Protein AF-A0A940RBL6-F1 (afdb_monomer_lite)

pLDDT: mean 89.49, std 10.67, range [49.78, 98.38]

Structure (mmCIF, N/CA/C/O backbone):
data_AF-A0A940RBL6-F1
#
_entry.id   AF-A0A940RBL6-F1
#
loop_
_atom_site.group_PDB
_atom_site.id
_atom_site.type_symbol
_atom_site.label_atom_id
_atom_site.label_alt_id
_atom_site.label_comp_id
_atom_site.label_asym_id
_atom_site.label_entity_id
_atom_site.label_seq_id
_atom_site.pdbx_PDB_ins_code
_atom_site.Cartn_x
_atom_site.Cartn_y
_atom_site.Cartn_z
_atom_site.occupancy
_atom_site.B_iso_or_equiv
_atom_site.auth_seq_id
_atom_site.auth_comp_id
_atom_site.auth_asym_id
_atom_site.auth_atom_id
_atom_site.pdbx_PDB_model_num
ATOM 1 N N . MET A 1 1 ? 46.426 -1.518 -22.933 1.00 49.78 1 MET A N 1
ATOM 2 C CA . MET A 1 1 ? 45.029 -2.005 -22.920 1.00 49.78 1 MET A CA 1
ATOM 3 C C . MET A 1 1 ? 44.140 -0.788 -22.756 1.00 49.78 1 MET A C 1
ATOM 5 O O . MET A 1 1 ? 44.361 -0.051 -21.806 1.00 49.78 1 MET A O 1
ATOM 9 N N . ASN A 1 2 ? 43.235 -0.523 -23.698 1.00 65.62 2 ASN A N 1
ATOM 10 C CA . ASN A 1 2 ? 42.323 0.617 -23.612 1.00 65.62 2 ASN A CA 1
ATOM 11 C C . ASN A 1 2 ? 40.979 0.095 -23.097 1.00 65.62 2 ASN A C 1
ATOM 13 O O . ASN A 1 2 ? 40.328 -0.687 -23.786 1.00 65.62 2 ASN A O 1
ATOM 17 N N . VAL A 1 3 ? 40.623 0.440 -21.862 1.00 67.69 3 VAL A N 1
ATOM 18 C CA . VAL A 1 3 ? 39.352 0.024 -21.259 1.00 67.69 3 VAL A CA 1
ATOM 19 C C 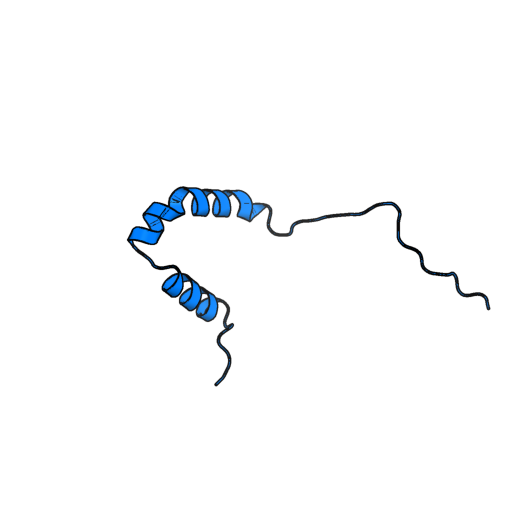. VAL A 1 3 ? 38.267 0.970 -21.790 1.00 67.69 3 VAL A C 1
ATOM 21 O O . VAL A 1 3 ? 38.476 2.184 -21.720 1.00 67.69 3 VAL A O 1
ATOM 24 N N . PRO A 1 4 ? 37.150 0.476 -22.357 1.00 74.38 4 PRO A N 1
ATOM 25 C CA . PRO A 1 4 ? 36.085 1.343 -22.853 1.00 74.38 4 PRO A CA 1
ATOM 26 C C . PRO A 1 4 ? 35.544 2.228 -21.724 1.00 74.38 4 PRO A C 1
ATOM 28 O O . PRO A 1 4 ? 35.362 1.756 -20.600 1.00 74.38 4 PRO A O 1
ATOM 31 N N . LYS A 1 5 ? 35.293 3.512 -22.012 1.00 79.50 5 LYS A N 1
ATOM 32 C CA . LYS A 1 5 ? 34.585 4.395 -21.077 1.00 79.50 5 LYS A CA 1
ATOM 33 C C . LYS A 1 5 ? 33.132 3.934 -20.982 1.00 79.50 5 LYS A C 1
ATOM 35 O O . LYS A 1 5 ? 32.496 3.718 -22.004 1.00 79.50 5 LYS A O 1
ATOM 40 N N . LEU A 1 6 ? 32.632 3.789 -19.758 1.00 85.50 6 LEU A N 1
ATOM 41 C CA . LEU A 1 6 ? 31.211 3.570 -19.512 1.00 85.50 6 LEU A CA 1
ATOM 42 C C . LEU A 1 6 ? 30.452 4.877 -19.766 1.00 85.50 6 LEU A C 1
ATOM 44 O O . LEU A 1 6 ? 30.894 5.941 -19.325 1.00 85.50 6 LEU A O 1
ATOM 48 N N . GLU A 1 7 ? 29.318 4.778 -20.450 1.00 84.06 7 GLU A N 1
ATOM 49 C CA . GLU A 1 7 ? 28.385 5.876 -20.702 1.00 84.06 7 GLU A CA 1
ATOM 50 C C . GLU A 1 7 ? 26.953 5.459 -20.352 1.00 84.06 7 GLU A C 1
ATOM 52 O O . GLU A 1 7 ? 26.659 4.273 -20.183 1.00 84.06 7 GLU A O 1
ATOM 57 N N . TRP A 1 8 ? 26.078 6.448 -20.171 1.00 85.56 8 TRP A N 1
ATOM 58 C CA . TRP A 1 8 ? 24.665 6.211 -19.888 1.00 85.56 8 TRP A CA 1
ATOM 59 C C . TRP A 1 8 ? 23.934 5.752 -21.150 1.00 85.56 8 TRP A C 1
ATOM 61 O O . TRP A 1 8 ? 24.245 6.215 -22.241 1.00 85.56 8 TRP A O 1
ATOM 71 N N . GLN A 1 9 ? 22.963 4.850 -20.989 1.00 82.62 9 GLN A N 1
ATOM 72 C CA . GLN A 1 9 ? 22.132 4.379 -22.096 1.00 82.62 9 GLN A CA 1
ATOM 73 C C . GLN A 1 9 ? 21.072 5.419 -22.486 1.00 82.62 9 GLN A C 1
ATOM 75 O O . GLN A 1 9 ? 20.545 6.117 -21.621 1.00 82.62 9 GLN A O 1
ATOM 80 N N . ASP A 1 10 ? 20.727 5.460 -23.776 1.00 83.69 10 ASP A N 1
ATOM 81 C CA . ASP A 1 10 ? 19.718 6.371 -24.338 1.00 83.69 10 ASP A CA 1
ATOM 82 C C . ASP A 1 10 ? 18.279 6.044 -23.894 1.00 83.69 10 ASP A C 1
ATOM 84 O O . ASP A 1 10 ? 17.399 6.905 -23.930 1.00 83.69 10 ASP A O 1
ATOM 88 N N . GLU A 1 11 ? 18.027 4.808 -23.452 1.00 89.06 11 GLU A N 1
ATOM 89 C CA . GLU A 1 11 ? 16.705 4.320 -23.053 1.00 89.06 11 GLU A CA 1
ATOM 90 C C . GLU A 1 11 ? 16.675 3.843 -21.596 1.00 89.06 11 GLU A C 1
ATOM 92 O O . GLU A 1 11 ? 17.702 3.615 -20.955 1.00 89.06 11 GLU A O 1
ATOM 97 N N . HIS A 1 12 ? 15.464 3.698 -21.052 1.00 84.62 12 HIS A N 1
ATOM 98 C CA . HIS A 1 12 ? 15.244 3.242 -19.684 1.00 84.62 12 HIS A CA 1
ATOM 99 C C . HIS A 1 12 ? 14.117 2.211 -19.618 1.00 84.62 12 HIS A C 1
ATOM 101 O O . HIS A 1 12 ? 13.160 2.248 -20.389 1.00 84.62 12 HIS A O 1
ATOM 107 N N . PHE A 1 13 ? 14.223 1.306 -18.648 1.00 87.69 13 PHE A N 1
ATOM 108 C CA . PHE A 1 13 ? 13.202 0.316 -18.333 1.00 87.69 13 PHE A CA 1
ATOM 109 C C . PHE A 1 13 ? 12.691 0.546 -16.913 1.00 87.69 13 PHE A C 1
ATOM 111 O O . PHE A 1 13 ? 13.482 0.684 -15.978 1.00 87.69 13 PHE A O 1
ATOM 118 N N . ALA A 1 14 ? 11.370 0.576 -16.753 1.00 87.56 14 ALA A N 1
ATOM 119 C CA . ALA A 1 14 ? 10.716 0.724 -15.462 1.00 87.56 14 ALA A CA 1
ATOM 120 C C . ALA A 1 14 ? 9.732 -0.427 -15.242 1.00 87.56 14 ALA A C 1
ATOM 122 O O . ALA A 1 14 ? 8.920 -0.738 -16.112 1.00 87.56 14 ALA A O 1
ATOM 123 N N . VAL A 1 15 ? 9.790 -1.035 -14.057 1.00 86.69 15 VAL A N 1
ATOM 124 C CA . VAL A 1 15 ? 8.877 -2.100 -13.625 1.00 86.69 15 VAL A CA 1
ATOM 125 C C . VAL A 1 15 ? 8.373 -1.842 -12.218 1.00 86.69 15 VAL A C 1
ATOM 127 O O . VAL A 1 15 ? 9.081 -1.286 -11.381 1.00 86.69 15 VAL A O 1
ATOM 130 N N . SER A 1 16 ? 7.145 -2.284 -11.963 1.00 88.12 16 SER A N 1
ATOM 131 C CA . SER A 1 16 ? 6.536 -2.313 -10.636 1.00 88.12 16 SER A CA 1
ATOM 132 C C . SER A 1 16 ? 6.359 -3.760 -10.194 1.00 88.12 16 SER A C 1
ATOM 134 O O . SER A 1 16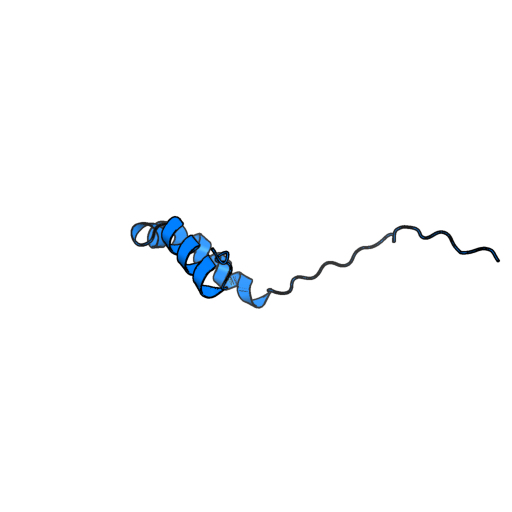 ? 5.985 -4.615 -10.991 1.00 88.12 16 SER A O 1
ATOM 136 N N . VAL A 1 17 ? 6.607 -4.035 -8.916 1.00 86.56 17 VAL A N 1
ATOM 137 C CA . VAL A 1 17 ? 6.477 -5.378 -8.322 1.00 86.56 17 VAL A CA 1
ATOM 138 C C . VAL A 1 17 ? 5.111 -5.616 -7.666 1.00 86.56 17 VAL A C 1
ATOM 140 O O . VAL A 1 17 ? 4.860 -6.701 -7.149 1.00 86.56 17 VAL A O 1
ATOM 143 N N . SER A 1 18 ? 4.222 -4.617 -7.693 1.00 91.75 18 SER A N 1
ATOM 144 C CA . SER A 1 18 ? 2.981 -4.600 -6.904 1.00 91.75 18 SER A CA 1
ATOM 145 C C . SER A 1 18 ? 1.738 -4.297 -7.742 1.00 91.75 18 SER A C 1
ATOM 147 O O . SER A 1 18 ? 0.803 -3.668 -7.252 1.00 91.75 18 SER A O 1
ATOM 149 N N . GLU A 1 19 ? 1.707 -4.728 -9.006 1.00 91.25 19 GLU A N 1
ATOM 150 C CA . GLU A 1 19 ? 0.548 -4.532 -9.895 1.00 91.25 19 GLU A CA 1
ATOM 151 C C . GLU A 1 19 ? -0.757 -5.050 -9.262 1.00 91.25 19 GLU A C 1
ATOM 153 O O . GLU A 1 19 ? -1.767 -4.351 -9.244 1.00 91.25 19 GLU A O 1
ATOM 158 N N . SER A 1 20 ? -0.713 -6.223 -8.625 1.00 93.88 20 SER A N 1
ATOM 159 C CA . SER A 1 20 ? -1.867 -6.823 -7.941 1.00 93.88 20 SER A CA 1
ATOM 160 C C . SER A 1 20 ? -2.372 -6.027 -6.730 1.00 93.88 20 SER A C 1
ATOM 162 O O . SER A 1 20 ? -3.484 -6.263 -6.262 1.00 93.88 20 SER A O 1
ATOM 164 N N . ALA A 1 21 ? -1.587 -5.081 -6.207 1.00 94.75 21 ALA A N 1
ATOM 165 C CA . ALA A 1 21 ? -1.976 -4.258 -5.065 1.00 94.75 21 ALA A CA 1
ATOM 166 C C . ALA A 1 21 ? -2.750 -2.991 -5.466 1.00 94.75 21 ALA A C 1
ATOM 168 O O . ALA A 1 21 ? -3.286 -2.321 -4.582 1.00 94.75 21 ALA A O 1
ATOM 169 N N . ILE A 1 22 ? -2.821 -2.656 -6.761 1.00 94.19 22 ILE A N 1
ATOM 170 C CA . ILE A 1 22 ? -3.394 -1.390 -7.246 1.00 94.19 22 ILE A CA 1
ATOM 171 C C . ILE A 1 22 ? -4.824 -1.185 -6.734 1.00 94.19 22 ILE A C 1
ATOM 173 O O . ILE A 1 22 ? -5.118 -0.147 -6.140 1.00 94.19 22 ILE A O 1
ATOM 177 N N . ASP A 1 23 ? -5.703 -2.168 -6.921 1.00 96.56 23 ASP A N 1
ATOM 178 C CA . ASP A 1 23 ? -7.113 -2.018 -6.550 1.00 96.56 23 ASP A CA 1
ATOM 179 C C . ASP A 1 23 ? -7.308 -1.965 -5.032 1.00 96.56 23 ASP A C 1
ATOM 181 O O . ASP A 1 23 ? -8.122 -1.187 -4.535 1.00 96.56 23 ASP A O 1
ATOM 185 N N . THR A 1 24 ? -6.488 -2.702 -4.279 1.00 95.94 24 THR A N 1
ATOM 186 C CA . THR A 1 24 ? -6.471 -2.641 -2.811 1.00 95.94 24 THR A CA 1
ATOM 187 C C . THR A 1 24 ? -6.084 -1.248 -2.315 1.00 95.94 24 THR A C 1
ATOM 189 O O . THR A 1 24 ? -6.735 -0.709 -1.420 1.00 95.94 24 THR A O 1
ATOM 192 N N . VAL A 1 25 ? -5.049 -0.637 -2.903 1.00 95.50 25 VAL A N 1
ATOM 193 C CA . VAL A 1 25 ? -4.594 0.710 -2.522 1.00 95.50 25 VAL A CA 1
ATOM 194 C C . VAL A 1 25 ? -5.637 1.765 -2.886 1.00 95.50 25 VAL A C 1
ATOM 196 O O . VAL A 1 25 ? -5.916 2.641 -2.069 1.00 95.50 25 VAL A O 1
ATOM 199 N N . ARG A 1 26 ? -6.262 1.665 -4.067 1.00 97.56 26 ARG A N 1
ATOM 200 C CA . ARG A 1 26 ? -7.364 2.558 -4.466 1.00 97.56 26 ARG A CA 1
ATOM 201 C C . ARG A 1 26 ? -8.520 2.492 -3.473 1.00 97.56 26 ARG A C 1
ATOM 203 O O . ARG A 1 26 ? -8.901 3.515 -2.915 1.00 97.56 26 ARG A O 1
ATOM 210 N N . ALA A 1 27 ? -9.000 1.285 -3.176 1.00 98.00 27 ALA A N 1
ATOM 211 C CA . ALA A 1 27 ? -10.092 1.088 -2.231 1.00 98.00 27 ALA A CA 1
ATOM 212 C C . ALA A 1 27 ? -9.750 1.598 -0.820 1.00 98.00 27 ALA A C 1
ATOM 214 O O . ALA A 1 27 ? -10.615 2.152 -0.141 1.00 98.00 27 ALA A O 1
ATOM 215 N N . TYR A 1 28 ? -8.500 1.438 -0.372 1.00 96.75 28 TYR A N 1
ATOM 216 C CA . TYR A 1 28 ? -8.034 1.989 0.901 1.00 96.75 28 TYR A CA 1
ATOM 217 C C . TYR A 1 28 ? -8.114 3.523 0.919 1.00 96.75 28 TYR A C 1
ATOM 219 O O . TYR A 1 28 ? -8.667 4.093 1.861 1.00 96.75 28 TYR A O 1
ATOM 227 N N . ILE A 1 29 ? -7.624 4.195 -0.128 1.00 97.50 29 ILE A N 1
ATOM 228 C CA . ILE A 1 29 ? -7.669 5.662 -0.248 1.00 97.50 29 ILE A CA 1
ATOM 229 C C . ILE A 1 29 ? -9.117 6.163 -0.278 1.00 97.50 29 ILE A C 1
ATOM 231 O O . ILE A 1 29 ? -9.462 7.065 0.487 1.00 97.50 29 ILE A O 1
ATOM 235 N N . ASP A 1 30 ? -9.980 5.542 -1.083 1.00 98.38 30 ASP A N 1
ATOM 236 C CA . ASP A 1 30 ? -11.380 5.961 -1.225 1.00 98.38 30 ASP A CA 1
ATOM 237 C C . ASP A 1 30 ? -12.163 5.849 0.097 1.00 98.38 30 ASP A C 1
ATOM 239 O O . ASP A 1 30 ? -13.050 6.654 0.379 1.00 98.38 30 ASP A O 1
ATOM 243 N N . ASN A 1 31 ? -11.811 4.879 0.949 1.00 97.94 31 ASN A N 1
ATOM 244 C CA . ASN A 1 31 ? -12.490 4.627 2.225 1.00 97.94 31 ASN A CA 1
ATOM 245 C C . ASN A 1 31 ? -11.775 5.224 3.452 1.00 97.94 31 ASN A C 1
ATOM 247 O O . ASN A 1 31 ? -12.233 5.021 4.582 1.00 97.94 31 ASN A O 1
ATOM 251 N N . GLN A 1 32 ? -10.688 5.979 3.254 1.00 97.38 32 GLN A N 1
ATOM 252 C CA . GLN A 1 32 ? -9.808 6.450 4.330 1.00 97.38 32 GLN A CA 1
ATOM 253 C C . GLN A 1 32 ? -10.553 7.260 5.397 1.00 97.38 32 GLN A C 1
ATOM 255 O O . GLN A 1 32 ? -10.367 7.034 6.588 1.00 97.38 32 GLN A O 1
ATOM 260 N N . PHE A 1 33 ? -11.448 8.160 4.975 1.00 97.25 33 PHE A N 1
ATOM 261 C CA . PHE A 1 33 ? -12.208 9.012 5.891 1.00 97.25 33 PHE A CA 1
ATOM 262 C C . PHE A 1 33 ? -13.034 8.191 6.888 1.00 97.25 33 PHE A C 1
ATOM 264 O O . PHE A 1 33 ? -12.968 8.438 8.090 1.00 97.25 33 PHE A O 1
ATOM 271 N N . ASN A 1 34 ? -1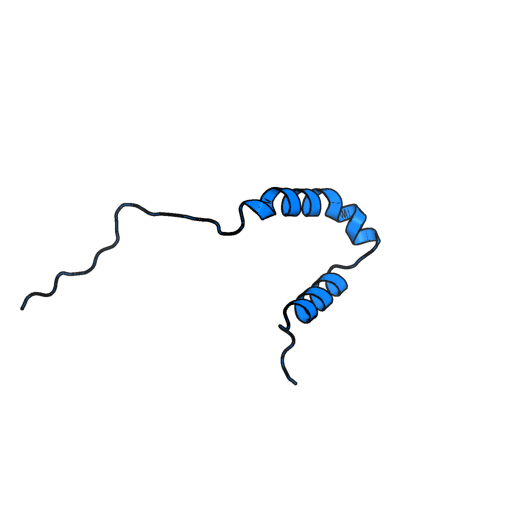3.779 7.195 6.398 1.00 98.12 34 ASN A N 1
ATOM 272 C CA . ASN A 1 34 ? -14.623 6.335 7.229 1.00 98.12 34 ASN A CA 1
ATOM 273 C C . ASN A 1 34 ? -13.793 5.403 8.116 1.00 98.12 34 ASN A C 1
ATOM 275 O O . ASN A 1 34 ? -14.158 5.152 9.265 1.00 98.12 34 ASN A O 1
ATOM 279 N N . HIS A 1 35 ? -12.684 4.886 7.586 1.00 97.69 35 HIS A N 1
ATOM 280 C CA . HIS A 1 35 ? -11.748 4.043 8.327 1.00 97.69 35 HIS A CA 1
ATOM 281 C C . HIS A 1 35 ? -11.117 4.805 9.498 1.00 97.69 35 HIS A C 1
ATOM 283 O O . HIS A 1 35 ? -11.144 4.332 10.638 1.00 97.69 35 HIS A O 1
ATOM 289 N N . HIS A 1 36 ? -10.673 6.040 9.255 1.00 97.88 36 HIS A N 1
ATOM 290 C CA . HIS A 1 36 ? -10.046 6.881 10.273 1.00 97.88 36 HIS A CA 1
ATOM 291 C C . HIS A 1 36 ? -11.008 7.505 11.290 1.00 97.88 36 HIS A C 1
ATOM 293 O O . HIS A 1 36 ? -10.556 8.058 12.288 1.00 97.88 36 HIS A O 1
ATOM 299 N N . GLN A 1 37 ? -12.326 7.330 11.129 1.00 97.81 37 GLN A N 1
ATOM 300 C CA . GLN A 1 37 ? -13.276 7.559 12.231 1.00 97.81 37 GLN A CA 1
ATOM 301 C C . GLN A 1 37 ? -13.146 6.511 13.348 1.00 97.81 37 GLN A C 1
ATOM 303 O O . GLN A 1 37 ? -13.606 6.743 14.464 1.00 97.81 37 GLN A O 1
ATOM 308 N N . LYS A 1 38 ? -12.584 5.334 13.043 1.00 97.69 38 LYS A N 1
ATOM 309 C CA . LYS A 1 38 ? -12.513 4.188 13.965 1.00 97.69 38 LYS A CA 1
ATOM 310 C C . LYS A 1 38 ? -11.091 3.829 14.375 1.00 97.69 38 LYS A C 1
ATOM 312 O O . LYS A 1 38 ? -10.924 3.173 15.397 1.00 97.69 38 LYS A O 1
ATOM 317 N N . LYS A 1 39 ? -10.101 4.203 13.566 1.00 97.75 39 LYS A N 1
ATOM 318 C CA . LYS A 1 39 ? -8.697 3.864 13.779 1.00 97.75 39 LYS A CA 1
ATOM 319 C C . LYS A 1 39 ? -7.804 5.033 13.413 1.00 97.75 39 LYS A C 1
ATOM 321 O O . LYS A 1 39 ? -7.899 5.571 12.319 1.00 97.75 39 LYS A O 1
ATOM 326 N N . THR A 1 40 ? -6.930 5.427 14.313 1.00 98.00 40 THR A N 1
ATOM 327 C CA . THR A 1 40 ? -5.994 6.519 14.076 1.00 98.00 40 THR A CA 1
ATOM 328 C C . THR A 1 40 ? -4.815 6.059 13.224 1.00 98.00 40 THR A C 1
ATOM 330 O O . THR A 1 40 ? -4.419 4.894 13.233 1.00 98.00 40 THR A O 1
ATOM 333 N N . PHE A 1 41 ? -4.191 7.011 12.535 1.00 96.00 41 PHE A N 1
ATOM 334 C CA . PHE A 1 41 ? -2.943 6.767 11.816 1.00 96.00 41 PHE A CA 1
ATOM 335 C C . PHE A 1 41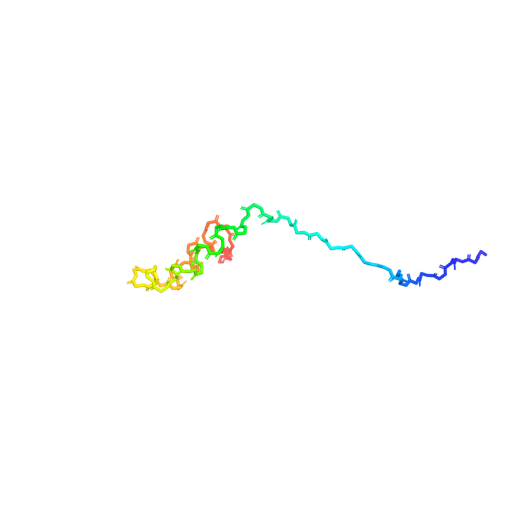 ? -1.840 6.195 12.727 1.00 96.00 41 PHE A C 1
ATOM 337 O O . PHE A 1 41 ? -1.105 5.302 12.316 1.00 96.00 41 PHE A O 1
ATOM 344 N N . THR A 1 42 ? -1.732 6.678 13.970 1.00 97.44 42 THR A N 1
ATOM 345 C CA . THR A 1 42 ? -0.726 6.196 14.930 1.00 97.44 42 THR A CA 1
ATOM 346 C C . THR A 1 42 ? -0.898 4.707 15.224 1.00 97.44 42 THR A C 1
ATOM 348 O O . THR A 1 42 ? 0.086 3.972 15.202 1.00 97.44 42 THR A O 1
ATOM 351 N N . GLU A 1 43 ? -2.134 4.241 15.419 1.00 97.75 43 GLU A N 1
ATOM 352 C CA . GLU A 1 43 ? -2.417 2.816 15.634 1.00 97.75 43 GLU A CA 1
ATOM 353 C C . GLU A 1 43 ? -2.029 1.974 14.409 1.00 97.75 43 GLU A C 1
ATOM 355 O O . GLU A 1 43 ? -1.417 0.915 14.551 1.00 97.75 43 GLU A O 1
ATOM 360 N N . GLU A 1 44 ? -2.326 2.443 13.192 1.00 96.81 44 GLU A N 1
ATOM 361 C CA . GLU A 1 44 ? -1.898 1.754 11.965 1.00 96.81 44 GLU A CA 1
ATOM 362 C C . GLU A 1 44 ? -0.379 1.696 11.819 1.00 96.81 44 GLU A C 1
ATOM 364 O O . GLU A 1 44 ? 0.168 0.665 11.422 1.00 96.81 44 GLU A O 1
ATOM 369 N N . TYR A 1 45 ? 0.306 2.784 12.162 1.00 95.12 45 TYR A N 1
ATOM 370 C CA . TYR A 1 45 ? 1.758 2.856 12.129 1.00 95.12 45 TYR A CA 1
ATOM 371 C C . TYR A 1 45 ? 2.393 1.873 13.121 1.00 95.12 45 TYR A C 1
ATOM 373 O O . TYR A 1 45 ? 3.279 1.102 12.748 1.00 95.12 45 TYR A O 1
ATOM 381 N N . GLU A 1 46 ? 1.924 1.842 14.368 1.00 95.06 46 GLU A N 1
ATOM 382 C CA . GLU A 1 46 ? 2.429 0.915 15.387 1.00 95.06 46 GLU A CA 1
ATOM 383 C C . GLU A 1 46 ? 2.194 -0.551 14.995 1.00 95.06 46 GLU A C 1
ATOM 385 O O . GLU A 1 46 ? 3.102 -1.386 15.103 1.00 95.06 46 GLU A O 1
ATOM 390 N N . GLU A 1 47 ? 1.009 -0.869 14.471 1.00 95.69 47 GLU A N 1
ATOM 391 C CA . GLU A 1 47 ? 0.707 -2.199 13.945 1.00 95.69 47 GLU A CA 1
ATOM 392 C C . GLU A 1 47 ? 1.597 -2.575 12.760 1.00 95.69 47 GLU A C 1
ATOM 394 O O . GLU A 1 47 ? 2.077 -3.710 12.698 1.00 95.69 47 GLU A O 1
ATOM 399 N N . PHE A 1 48 ? 1.853 -1.643 11.840 1.00 94.94 48 PHE A N 1
ATOM 400 C CA . PHE A 1 48 ? 2.749 -1.864 10.708 1.00 94.94 48 PHE A CA 1
ATOM 401 C C . PHE A 1 48 ? 4.168 -2.194 11.186 1.00 94.94 48 PHE A C 1
ATOM 403 O O . PHE A 1 48 ? 4.747 -3.206 10.778 1.00 94.94 48 PHE A O 1
ATOM 410 N N . MET A 1 49 ? 4.702 -1.393 12.110 1.00 94.62 49 MET A N 1
ATOM 411 C CA . MET A 1 49 ? 6.035 -1.601 12.681 1.00 94.62 49 MET A CA 1
ATOM 412 C C . MET A 1 49 ? 6.147 -2.954 13.388 1.00 94.62 49 MET A C 1
ATOM 414 O O . MET A 1 49 ? 7.162 -3.643 13.248 1.00 94.62 49 MET A O 1
ATOM 418 N N . LYS A 1 50 ? 5.096 -3.369 14.104 1.00 93.69 50 LYS A N 1
ATOM 419 C CA . LYS A 1 50 ? 5.026 -4.687 14.746 1.00 93.69 50 LYS A CA 1
ATOM 420 C C . LYS A 1 50 ? 4.945 -5.823 13.727 1.00 93.69 50 LYS A C 1
ATOM 422 O O . LYS A 1 50 ? 5.689 -6.792 13.842 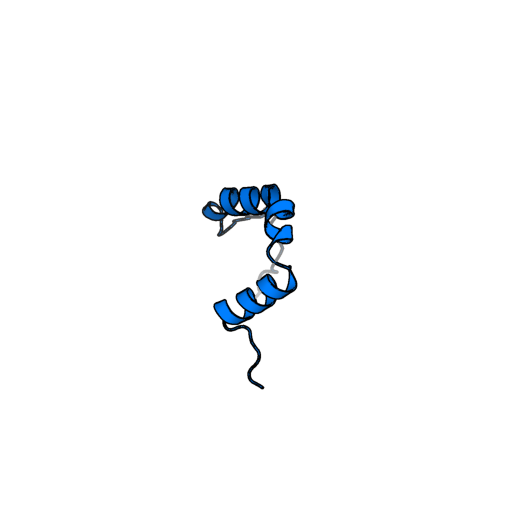1.00 93.69 50 LYS A O 1
ATOM 427 N N . LYS A 1 51 ? 4.062 -5.713 12.732 1.00 94.88 51 LYS A N 1
ATOM 428 C CA . LYS A 1 51 ? 3.790 -6.759 11.733 1.00 94.88 51 LYS A CA 1
ATOM 429 C C . LYS A 1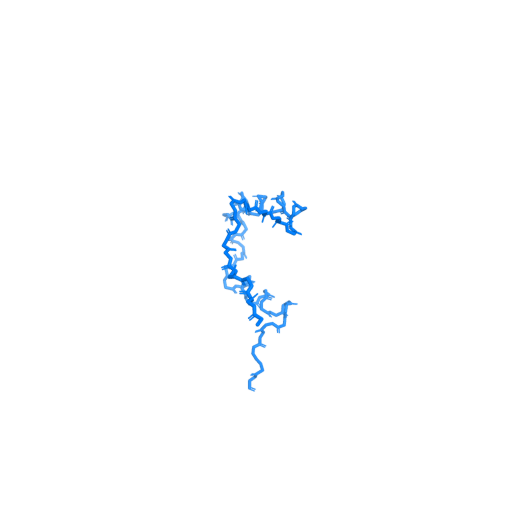 51 ? 5.023 -7.116 10.907 1.00 94.88 51 LYS A C 1
ATOM 431 O O . LYS A 1 51 ? 5.232 -8.287 10.608 1.00 94.88 51 LYS A O 1
ATOM 436 N N . TYR A 1 52 ? 5.823 -6.117 10.550 1.00 93.44 52 TYR A N 1
ATOM 437 C CA . TYR A 1 52 ? 7.026 -6.302 9.737 1.00 93.44 52 TYR A CA 1
ATOM 438 C C . TYR A 1 52 ? 8.314 -6.314 10.562 1.00 93.44 52 TYR A C 1
ATOM 440 O O . TYR A 1 52 ? 9.407 -6.300 10.003 1.00 93.44 52 TYR A O 1
ATOM 448 N N . ASN A 1 53 ? 8.187 -6.383 11.892 1.00 90.19 53 ASN A N 1
ATOM 449 C CA . ASN A 1 53 ? 9.303 -6.506 12.821 1.00 90.19 53 ASN A CA 1
ATOM 450 C C . ASN A 1 53 ? 10.353 -5.383 12.666 1.00 90.19 53 ASN A C 1
ATOM 452 O O . ASN A 1 53 ? 11.548 -5.603 12.849 1.00 90.19 53 ASN A O 1
ATOM 456 N N . PHE A 1 54 ? 9.888 -4.173 12.335 1.00 90.12 54 PHE A N 1
ATOM 457 C CA . PHE A 1 54 ? 10.709 -2.964 12.211 1.00 90.12 54 PHE A CA 1
ATOM 458 C C . PHE A 1 54 ? 10.915 -2.236 13.547 1.00 90.12 54 PHE A C 1
ATOM 460 O O . PHE A 1 54 ? 11.600 -1.212 13.589 1.00 90.12 54 PHE A O 1
ATOM 467 N N . MET A 1 55 ? 10.335 -2.731 14.647 1.00 78.69 55 MET A N 1
ATOM 468 C CA . MET A 1 55 ? 10.679 -2.233 15.979 1.00 78.69 55 MET A CA 1
ATOM 469 C C . MET A 1 55 ? 12.180 -2.413 16.218 1.00 78.69 55 MET A C 1
ATOM 471 O O . MET A 1 55 ? 12.717 -3.511 16.080 1.00 78.69 55 MET A O 1
ATOM 475 N N . LYS A 1 56 ? 12.862 -1.320 16.576 1.00 64.00 56 LYS A N 1
ATOM 476 C CA . LYS A 1 56 ? 14.270 -1.377 16.969 1.00 64.00 56 LYS A CA 1
ATOM 477 C C . LYS A 1 56 ? 14.402 -2.257 18.219 1.00 64.00 56 LYS A C 1
ATOM 479 O O . LYS A 1 56 ? 13.621 -2.054 19.151 1.00 64.00 56 LYS A O 1
ATOM 484 N N . PRO A 1 57 ? 15.370 -3.189 18.277 1.00 66.06 57 PRO A N 1
ATOM 485 C CA . PRO A 1 57 ? 15.769 -3.754 19.556 1.00 66.06 57 PRO A CA 1
ATOM 486 C C . PRO A 1 57 ? 16.275 -2.606 20.441 1.00 66.06 57 PRO A C 1
ATOM 488 O O . PRO A 1 57 ? 17.009 -1.736 19.962 1.00 66.06 57 PRO A O 1
ATOM 491 N N . GLY A 1 58 ? 15.769 -2.562 21.675 1.00 67.50 58 GLY A N 1
ATOM 492 C CA . GLY A 1 58 ? 16.161 -1.585 22.694 1.00 67.50 58 GLY A CA 1
ATOM 493 C C . GLY A 1 58 ? 17.567 -1.804 23.229 1.00 67.50 58 GLY A C 1
ATOM 494 O O . GLY A 1 58 ? 18.170 -2.857 22.919 1.00 67.50 58 GLY A O 1
#

Radius of gyration: 21.26 Å; chains: 1; bounding box: 60×16×47 Å

Sequence (58 aa):
MNVPKLEWQDEHFAVSVSESAIDTVRAYIDNQFNHHQKKTFTEEYEEFMKKYNFMKPG

Foldseek 3Di:
DDDDDDDDDPDDDDDDPPPVCVVVVVVCVVCVVVVCVPDPPVRVVVVVCVVVVVDDDD

Secondary structure (DSSP, 8-state):
--PPPP---S------S-GGGHHHHHHHHHTHHHHHTTS-HHHHHHHHHHHTT-SPP-